Protein AF-A0A3M1MG16-F1 (afdb_monomer_lite)

pLDDT: mean 82.1, std 13.16, range [44.12, 95.12]

Foldseek 3Di:
DDDDDDPDPDPPPVVVVVVVVVVVVVVVVVVVPDDDDPDDPDDPDPPQQADPVLVVCVVQQWDQFPNDTDRDDDHPVPDDQPDPRRVCRSVVCPNSD

Radius of gyration: 27.98 Å; chains: 1; bounding box: 60×46×53 Å

Structure (mmCIF, N/CA/C/O backbone):
data_AF-A0A3M1MG16-F1
#
_entry.id   AF-A0A3M1MG16-F1
#
loop_
_atom_site.group_PDB
_atom_site.id
_atom_site.type_symbol
_atom_site.label_atom_id
_atom_site.label_alt_id
_atom_site.label_comp_id
_atom_site.label_asym_id
_atom_site.label_entity_id
_atom_site.label_seq_id
_atom_site.pdbx_PDB_ins_code
_atom_site.Cartn_x
_atom_site.Cartn_y
_atom_site.Cartn_z
_atom_site.occupancy
_atom_site.B_iso_or_equiv
_atom_site.auth_seq_id
_atom_site.auth_comp_id
_atom_site.auth_asym_id
_atom_site.auth_atom_id
_atom_site.pdbx_PDB_model_num
ATOM 1 N N . MET A 1 1 ? 40.531 -33.103 9.435 1.00 44.41 1 MET A N 1
ATOM 2 C CA . MET A 1 1 ? 40.693 -33.813 8.150 1.00 44.41 1 MET A CA 1
ATOM 3 C C . MET A 1 1 ? 39.448 -33.577 7.302 1.00 44.41 1 MET A C 1
ATOM 5 O O . MET A 1 1 ? 38.491 -34.313 7.458 1.00 44.41 1 MET A O 1
ATOM 9 N N . ALA A 1 2 ? 39.441 -32.496 6.513 1.00 44.12 2 ALA A N 1
ATOM 10 C CA . ALA A 1 2 ? 38.618 -32.272 5.312 1.00 44.12 2 ALA A CA 1
ATOM 11 C C . ALA A 1 2 ? 38.989 -30.881 4.763 1.00 44.12 2 ALA A C 1
ATOM 13 O O . ALA A 1 2 ? 38.604 -29.860 5.327 1.00 44.12 2 ALA A O 1
ATOM 14 N N . SER A 1 3 ? 39.841 -30.862 3.738 1.00 51.72 3 SER A N 1
ATOM 15 C CA . SER A 1 3 ? 40.240 -29.656 3.010 1.00 51.72 3 SER A CA 1
ATOM 16 C C . SER A 1 3 ? 39.072 -29.218 2.133 1.00 51.72 3 SER A C 1
ATOM 18 O O . SER A 1 3 ? 38.558 -30.026 1.368 1.00 51.72 3 SER A O 1
ATOM 20 N N . ILE A 1 4 ? 38.651 -27.961 2.251 1.00 55.44 4 ILE A N 1
ATOM 21 C CA . ILE A 1 4 ? 37.698 -27.340 1.329 1.00 55.44 4 ILE A CA 1
ATOM 22 C C . ILE A 1 4 ? 38.389 -27.234 -0.033 1.00 55.44 4 ILE A C 1
ATOM 24 O O . ILE A 1 4 ? 39.445 -26.611 -0.155 1.00 55.44 4 ILE A O 1
ATOM 28 N N . ASP A 1 5 ? 37.814 -27.898 -1.031 1.00 52.03 5 ASP A N 1
ATOM 29 C CA . ASP A 1 5 ? 38.309 -27.930 -2.399 1.00 52.03 5 ASP A CA 1
ATOM 30 C C . ASP A 1 5 ? 38.321 -26.524 -3.007 1.00 52.03 5 ASP A C 1
ATOM 32 O O . ASP A 1 5 ? 37.290 -25.872 -3.189 1.00 52.03 5 ASP A O 1
ATOM 36 N N . ALA A 1 6 ? 39.519 -26.057 -3.353 1.00 57.94 6 ALA A N 1
ATOM 37 C CA . ALA A 1 6 ? 39.698 -24.886 -4.188 1.00 57.94 6 ALA A CA 1
ATOM 38 C C . ALA A 1 6 ? 39.153 -25.193 -5.591 1.00 57.94 6 ALA A C 1
ATOM 40 O O . ALA A 1 6 ? 39.721 -26.002 -6.331 1.00 57.94 6 ALA A O 1
ATOM 41 N N . VAL A 1 7 ? 38.062 -24.523 -5.972 1.00 64.94 7 VAL A N 1
ATOM 42 C CA . VAL A 1 7 ? 37.563 -24.493 -7.352 1.00 64.94 7 VAL A CA 1
ATOM 43 C C . VAL A 1 7 ? 38.690 -23.982 -8.251 1.00 64.94 7 VAL A C 1
ATOM 45 O O . VAL A 1 7 ? 39.028 -22.798 -8.247 1.00 64.94 7 VAL A O 1
ATOM 48 N N . ARG A 1 8 ? 39.316 -24.887 -9.010 1.00 58.62 8 ARG A N 1
ATOM 49 C CA . ARG A 1 8 ? 40.344 -24.526 -9.991 1.00 58.62 8 ARG A CA 1
ATOM 50 C C . ARG A 1 8 ? 39.657 -23.828 -11.169 1.00 58.62 8 ARG A C 1
ATOM 52 O O . ARG A 1 8 ? 38.784 -24.443 -11.783 1.00 58.62 8 ARG A O 1
ATOM 59 N N . PRO A 1 9 ? 40.043 -22.598 -11.548 1.00 54.75 9 PRO A N 1
ATOM 60 C CA . PRO A 1 9 ? 39.518 -21.990 -12.760 1.00 54.75 9 PRO A CA 1
ATOM 61 C C . PRO A 1 9 ? 40.038 -22.780 -13.966 1.00 54.75 9 PRO A C 1
ATOM 63 O O . PRO A 1 9 ? 41.227 -22.758 -14.288 1.00 54.75 9 PRO A O 1
ATOM 66 N N . GLY A 1 10 ? 39.139 -23.524 -14.612 1.00 58.34 10 GLY A N 1
ATOM 67 C CA . GLY A 1 10 ? 39.410 -24.187 -15.879 1.00 58.34 10 GLY A CA 1
ATOM 68 C C . GLY A 1 10 ? 39.767 -23.150 -16.943 1.00 58.34 10 GLY A C 1
ATOM 69 O O . GLY A 1 10 ? 39.088 -22.135 -17.101 1.00 58.34 10 GLY A O 1
ATOM 70 N N . TRP A 1 11 ? 40.830 -23.413 -17.700 1.00 59.59 11 TRP A N 1
ATOM 71 C CA . TRP A 1 11 ? 41.412 -22.495 -18.686 1.00 59.59 11 TRP A CA 1
ATOM 72 C C . TRP A 1 11 ? 40.474 -22.115 -19.861 1.00 59.59 11 TRP A C 1
ATOM 74 O O . TRP A 1 11 ? 40.847 -21.283 -20.682 1.00 59.59 11 TRP A O 1
ATOM 84 N N . GLY A 1 12 ? 39.247 -22.657 -19.923 1.00 57.69 12 GLY A N 1
ATOM 85 C CA . GLY A 1 12 ? 38.244 -22.406 -20.972 1.00 57.69 12 GLY A CA 1
ATOM 86 C C . GLY A 1 12 ? 37.138 -21.381 -20.655 1.00 57.69 12 GLY A C 1
ATOM 87 O O . GLY A 1 12 ? 36.317 -21.107 -21.526 1.00 57.69 12 GLY A O 1
ATOM 88 N N . GLY A 1 13 ? 37.078 -20.800 -19.447 1.00 58.34 13 GLY A N 1
ATOM 89 C CA . GLY A 1 13 ? 35.982 -19.888 -19.047 1.00 58.34 13 GLY A CA 1
ATOM 90 C C . GLY A 1 13 ? 36.041 -18.484 -19.669 1.00 58.34 13 GLY A C 1
ATOM 91 O O . GLY A 1 13 ? 35.024 -17.947 -20.111 1.00 58.34 13 GLY A O 1
ATOM 92 N N . ARG A 1 14 ? 37.250 -17.923 -19.807 1.00 57.19 14 ARG A N 1
ATOM 93 C CA . ARG A 1 14 ? 37.456 -16.510 -20.190 1.00 57.19 14 ARG A CA 1
A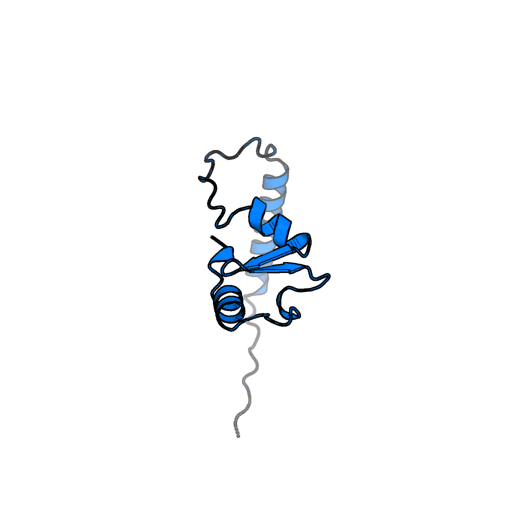TOM 94 C C . ARG A 1 14 ? 37.032 -16.155 -21.617 1.00 57.19 14 ARG A C 1
ATOM 96 O O . ARG A 1 14 ? 36.684 -15.008 -21.881 1.00 57.19 14 ARG A O 1
ATOM 103 N N . LEU A 1 15 ? 37.080 -17.103 -22.555 1.00 59.94 15 LEU A N 1
ATOM 104 C CA . LEU A 1 15 ? 36.657 -16.851 -23.941 1.00 59.94 15 LEU A CA 1
ATOM 105 C C . LEU A 1 15 ? 35.130 -16.743 -24.036 1.00 59.94 15 LEU A C 1
ATOM 107 O O . LEU A 1 15 ? 34.616 -15.867 -24.727 1.00 59.94 15 LEU A O 1
ATOM 111 N N . ASN A 1 16 ? 34.410 -17.574 -23.282 1.00 69.31 16 ASN A N 1
ATOM 112 C CA . ASN A 1 16 ? 32.949 -17.615 -23.299 1.00 69.31 16 ASN A CA 1
ATOM 113 C C . ASN A 1 16 ? 32.319 -16.388 -22.623 1.00 69.31 16 ASN A C 1
ATOM 115 O O . ASN A 1 16 ? 31.219 -15.984 -22.984 1.00 69.31 16 ASN A O 1
ATOM 119 N N . GLU A 1 17 ? 33.000 -15.789 -21.648 1.00 73.12 17 GLU A N 1
ATOM 120 C CA . GLU A 1 17 ? 32.570 -14.553 -20.980 1.00 73.12 17 GLU A CA 1
ATOM 121 C C . GLU A 1 17 ? 32.669 -13.350 -21.927 1.00 73.12 17 GLU A C 1
ATOM 123 O O . GLU A 1 17 ? 31.663 -12.700 -22.199 1.00 73.12 17 GLU A O 1
ATOM 128 N N . ARG A 1 18 ? 33.832 -13.146 -22.562 1.00 75.62 18 ARG A N 1
ATOM 129 C CA . ARG A 1 18 ? 34.052 -12.015 -23.483 1.00 75.62 18 ARG A CA 1
ATOM 130 C C . ARG A 1 18 ? 33.113 -12.039 -24.689 1.00 75.62 18 ARG A C 1
ATOM 132 O O . ARG A 1 18 ? 32.657 -10.988 -25.128 1.00 75.62 18 ARG A O 1
ATOM 139 N N . TRP A 1 19 ? 32.801 -13.220 -25.223 1.00 80.69 19 TRP A N 1
ATOM 140 C CA . TRP A 1 19 ? 31.826 -13.352 -26.310 1.00 80.69 19 TRP A CA 1
ATOM 141 C C . TRP A 1 19 ? 30.407 -12.962 -25.883 1.00 80.69 19 TRP A C 1
ATOM 143 O O . TRP A 1 19 ? 29.706 -12.311 -26.657 1.00 80.69 19 TRP A O 1
ATOM 153 N N . ARG A 1 20 ? 29.989 -13.308 -24.658 1.00 83.62 20 ARG A N 1
ATOM 154 C CA . ARG A 1 20 ? 28.690 -12.886 -24.107 1.00 83.62 20 ARG A CA 1
ATOM 155 C C . ARG A 1 20 ? 28.648 -11.382 -23.877 1.00 83.62 20 ARG A C 1
ATOM 157 O O . ARG A 1 20 ? 27.649 -10.757 -24.218 1.00 83.62 20 ARG A O 1
ATOM 164 N N . ASP A 1 21 ? 29.737 -10.799 -23.387 1.00 86.81 21 ASP A N 1
ATOM 165 C CA . ASP A 1 21 ? 29.834 -9.353 -23.176 1.00 86.81 21 ASP A CA 1
ATOM 166 C C . ASP A 1 21 ? 29.753 -8.586 -24.498 1.00 86.81 21 ASP A C 1
ATOM 168 O O . ASP A 1 21 ? 29.013 -7.611 -24.613 1.00 86.81 21 ASP A O 1
ATOM 172 N N . LEU A 1 22 ? 30.448 -9.067 -25.534 1.00 89.88 22 LEU A N 1
ATOM 173 C CA . LEU A 1 22 ? 30.374 -8.495 -26.879 1.00 89.88 22 LEU A CA 1
ATOM 174 C C . LEU A 1 22 ? 28.980 -8.654 -27.492 1.00 89.88 22 LEU A C 1
ATOM 176 O O . LEU A 1 22 ? 28.451 -7.705 -28.074 1.00 89.88 22 LEU A O 1
ATOM 180 N N . ALA A 1 23 ? 28.357 -9.823 -27.336 1.00 90.62 23 ALA A N 1
ATOM 181 C CA . ALA A 1 23 ? 26.988 -10.045 -27.784 1.00 90.62 23 ALA A CA 1
ATOM 182 C C . ALA A 1 23 ? 26.005 -9.091 -27.079 1.00 90.62 23 ALA A C 1
ATOM 184 O O . ALA A 1 23 ? 25.184 -8.467 -27.749 1.00 90.62 23 ALA A O 1
ATOM 185 N N . ASN A 1 24 ? 26.139 -8.901 -25.763 1.00 88.06 24 ASN A N 1
ATOM 186 C CA . ASN A 1 24 ? 25.327 -7.970 -24.974 1.00 88.06 24 ASN A CA 1
ATOM 187 C C . ASN A 1 24 ? 25.568 -6.500 -25.354 1.00 88.06 24 ASN A C 1
ATOM 189 O O . ASN A 1 24 ? 24.631 -5.700 -25.414 1.00 88.06 24 ASN A O 1
ATOM 193 N N . ALA A 1 25 ? 26.811 -6.122 -25.651 1.00 90.50 25 ALA A N 1
ATOM 194 C CA . ALA A 1 25 ? 27.127 -4.780 -26.130 1.00 90.50 25 ALA A CA 1
ATOM 195 C C . ALA A 1 25 ? 26.454 -4.508 -27.486 1.00 90.50 25 ALA A C 1
ATOM 197 O O . ALA A 1 25 ? 25.844 -3.455 -27.685 1.00 90.50 25 ALA A O 1
ATOM 198 N N . LEU A 1 26 ? 26.494 -5.483 -28.400 1.00 93.38 26 LEU A N 1
ATOM 199 C CA . LEU A 1 26 ? 25.847 -5.389 -29.708 1.00 93.38 26 LEU A CA 1
ATOM 200 C C . LEU A 1 26 ? 24.318 -5.327 -29.607 1.00 93.38 26 LEU A C 1
ATOM 202 O O . LEU A 1 26 ? 23.697 -4.537 -30.321 1.00 93.38 26 LEU A O 1
ATOM 206 N N . THR A 1 27 ? 23.692 -6.117 -28.730 1.00 91.12 27 THR A N 1
ATOM 207 C CA . THR A 1 27 ? 22.236 -6.042 -28.511 1.00 91.12 27 THR A CA 1
ATOM 208 C C . THR A 1 27 ? 21.833 -4.700 -27.907 1.00 91.12 27 THR A C 1
ATOM 210 O O . THR A 1 27 ? 20.860 -4.100 -28.360 1.00 91.12 27 THR A O 1
ATOM 213 N N . THR A 1 28 ? 22.621 -4.169 -26.969 1.00 89.50 28 THR A N 1
ATOM 214 C CA . THR A 1 28 ? 22.386 -2.849 -26.364 1.00 89.50 28 THR A CA 1
ATOM 215 C C . THR A 1 28 ? 22.486 -1.725 -27.395 1.00 89.50 28 THR A C 1
ATOM 217 O O . THR A 1 28 ? 21.614 -0.859 -27.454 1.00 89.50 28 THR A O 1
ATOM 220 N N . LEU A 1 29 ? 23.520 -1.740 -28.244 1.00 90.38 29 LEU A N 1
ATOM 221 C CA . LEU A 1 29 ? 23.678 -0.762 -29.326 1.00 90.38 29 LEU A CA 1
ATOM 222 C C . LEU A 1 29 ? 22.502 -0.813 -30.309 1.00 90.38 29 LEU A C 1
ATOM 224 O O . LEU A 1 29 ? 21.974 0.230 -30.685 1.00 90.38 29 LEU A O 1
ATOM 228 N N . ARG A 1 30 ? 22.043 -2.016 -30.675 1.00 88.38 30 ARG A N 1
ATOM 229 C CA . ARG A 1 30 ? 20.866 -2.195 -31.540 1.00 88.38 30 ARG A CA 1
ATOM 230 C 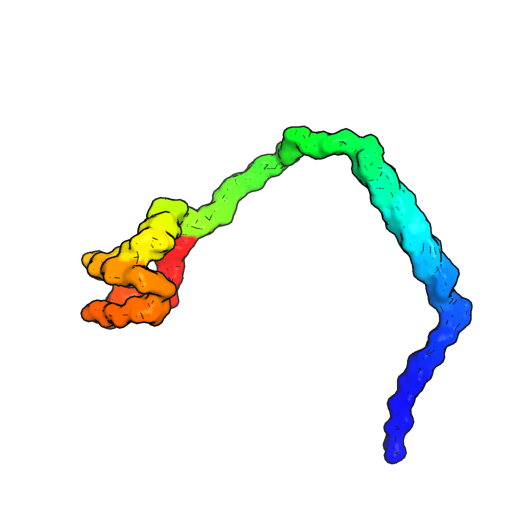C . ARG A 1 30 ? 19.582 -1.675 -30.899 1.00 88.38 30 ARG A C 1
ATOM 232 O O . ARG A 1 30 ? 18.808 -1.007 -31.575 1.00 88.38 30 ARG A O 1
ATOM 239 N N . ALA A 1 31 ? 19.375 -1.923 -29.606 1.00 85.75 31 ALA A N 1
ATOM 240 C CA . ALA A 1 31 ? 18.207 -1.427 -28.881 1.00 85.75 31 ALA A CA 1
ATOM 241 C C . ALA A 1 31 ? 18.162 0.112 -28.820 1.00 85.75 31 ALA A C 1
ATOM 243 O O . ALA A 1 31 ? 17.084 0.689 -28.897 1.00 85.75 31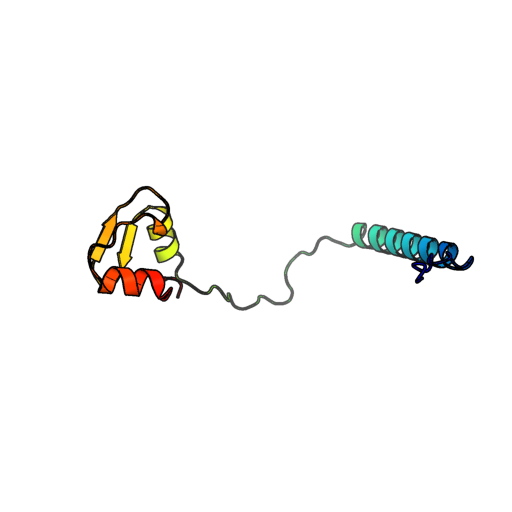 ALA A O 1
ATOM 244 N N . ARG A 1 32 ? 19.320 0.786 -28.749 1.00 84.81 32 ARG A N 1
ATOM 245 C CA . ARG A 1 32 ? 19.407 2.262 -28.763 1.00 84.81 32 ARG A CA 1
ATOM 246 C C . ARG A 1 32 ? 19.022 2.894 -30.100 1.00 84.81 32 ARG A C 1
ATOM 248 O O . ARG A 1 32 ? 18.607 4.046 -30.119 1.00 84.81 32 ARG A O 1
ATOM 255 N N . LEU A 1 33 ? 19.190 2.164 -31.202 1.00 88.69 33 LEU A N 1
ATOM 256 C CA . LEU A 1 33 ? 18.822 2.620 -32.545 1.00 88.69 33 LEU A CA 1
ATOM 257 C C . LEU A 1 33 ? 17.351 2.332 -32.881 1.00 88.69 33 LEU A C 1
ATOM 259 O O . LEU A 1 33 ? 16.851 2.815 -33.896 1.00 88.69 33 LEU A O 1
ATOM 263 N N . ALA A 1 34 ? 16.657 1.541 -32.058 1.00 85.25 34 ALA A N 1
ATOM 264 C CA . ALA A 1 34 ? 15.246 1.256 -32.256 1.00 85.25 34 ALA A CA 1
ATOM 265 C C . ALA A 1 34 ? 14.385 2.500 -31.940 1.00 85.25 34 ALA A C 1
ATOM 267 O O . ALA A 1 34 ? 14.702 3.250 -31.013 1.00 85.25 34 ALA A O 1
ATOM 268 N N . PRO A 1 35 ? 13.278 2.730 -32.671 1.00 85.50 35 PRO A N 1
ATOM 269 C CA . PRO A 1 35 ? 12.343 3.804 -32.355 1.00 85.50 35 PRO A CA 1
ATOM 270 C C . PRO A 1 35 ? 11.789 3.660 -30.934 1.00 85.50 35 PRO A C 1
ATOM 272 O O . PRO A 1 35 ? 11.480 2.549 -30.497 1.00 85.50 35 PRO A O 1
ATOM 275 N N . ALA A 1 36 ? 11.604 4.784 -30.236 1.00 83.88 36 ALA A N 1
ATOM 276 C CA . ALA A 1 36 ? 10.975 4.779 -28.920 1.00 83.88 36 ALA A CA 1
ATOM 277 C C . ALA A 1 36 ? 9.579 4.115 -28.986 1.00 83.88 36 ALA A C 1
ATOM 279 O O . ALA A 1 36 ? 8.815 4.405 -29.918 1.00 83.88 36 ALA A O 1
ATOM 280 N N . PRO A 1 37 ? 9.217 3.247 -28.019 1.00 81.56 37 PRO A N 1
ATOM 281 C CA . PRO A 1 37 ? 7.888 2.650 -27.969 1.00 81.56 37 PRO A CA 1
ATOM 282 C C . PRO A 1 37 ? 6.836 3.756 -27.864 1.00 81.56 37 PRO A C 1
ATOM 284 O O . PRO A 1 37 ? 6.891 4.585 -26.960 1.00 81.56 37 PRO A O 1
ATOM 287 N N . ARG A 1 38 ? 5.883 3.788 -28.801 1.00 83.81 38 ARG A N 1
ATOM 288 C CA . ARG A 1 38 ? 4.864 4.851 -28.860 1.00 83.81 38 ARG A CA 1
ATOM 289 C C . ARG A 1 38 ? 3.642 4.563 -27.992 1.00 83.81 38 ARG A C 1
ATOM 291 O O . ARG A 1 38 ? 2.968 5.493 -27.570 1.00 83.81 38 ARG A O 1
ATOM 298 N N . ALA A 1 39 ? 3.342 3.286 -27.765 1.00 83.38 39 ALA A N 1
ATOM 299 C CA . ALA A 1 39 ? 2.194 2.833 -26.990 1.00 83.38 39 ALA A CA 1
ATOM 300 C C . ALA A 1 39 ? 2.331 1.346 -26.641 1.00 83.38 39 ALA A C 1
ATOM 302 O O . ALA A 1 39 ? 3.064 0.601 -27.298 1.00 83.38 39 ALA A O 1
ATOM 303 N N . PHE A 1 40 ? 1.581 0.910 -25.632 1.00 78.62 40 PHE A N 1
ATOM 304 C CA . PHE A 1 40 ? 1.377 -0.507 -25.357 1.00 78.62 40 PHE A CA 1
ATOM 305 C C . PHE A 1 40 ? 0.434 -1.114 -26.400 1.00 78.62 40 PHE A C 1
ATOM 307 O O . PHE A 1 40 ? -0.618 -0.550 -26.692 1.00 78.62 40 PHE A O 1
ATOM 314 N N . VAL A 1 41 ? 0.799 -2.280 -26.939 1.00 84.81 41 VAL A N 1
ATOM 315 C CA . VAL A 1 41 ? -0.037 -3.036 -27.895 1.00 84.81 41 VAL A CA 1
ATOM 316 C C . VAL A 1 41 ? -1.294 -3.586 -27.215 1.00 84.81 41 VAL A C 1
ATOM 318 O O . VAL A 1 41 ? -2.343 -3.711 -27.837 1.00 84.81 41 VAL A O 1
ATOM 3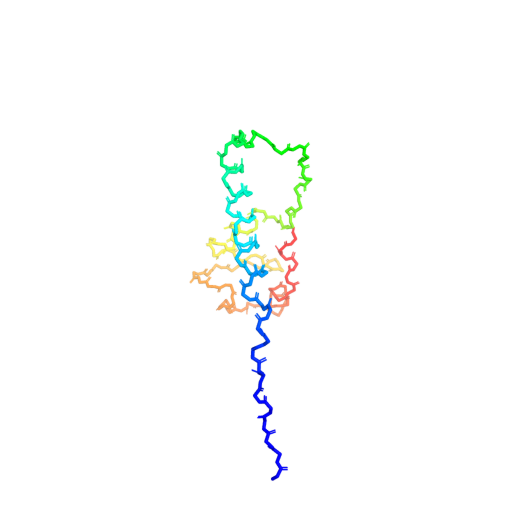21 N N . TRP A 1 42 ? -1.195 -3.878 -25.920 1.00 81.81 42 TRP A N 1
ATOM 322 C CA . TRP A 1 42 ? -2.299 -4.341 -25.097 1.00 81.81 42 TRP A CA 1
ATOM 323 C C . TRP A 1 42 ? -2.370 -3.497 -23.832 1.00 81.81 42 TRP A C 1
ATOM 325 O O . TRP A 1 42 ? -1.372 -3.341 -23.128 1.00 81.81 42 TRP A O 1
ATOM 335 N N . GLN A 1 43 ? -3.551 -2.948 -23.557 1.00 81.88 43 GLN A N 1
ATOM 336 C CA . GLN A 1 43 ? -3.840 -2.289 -22.293 1.00 81.88 43 GLN A CA 1
ATOM 337 C C . GLN A 1 43 ? -4.342 -3.365 -21.326 1.00 81.88 43 GLN A C 1
ATOM 339 O O . GLN A 1 43 ? -5.484 -3.811 -21.480 1.00 81.88 43 GLN A O 1
ATOM 344 N N . PRO A 1 44 ? -3.520 -3.832 -20.365 1.00 75.12 44 PRO A N 1
ATOM 345 C CA . PRO A 1 44 ? -4.039 -4.671 -19.299 1.00 75.12 44 PRO A CA 1
ATOM 346 C C . PRO A 1 44 ? -5.212 -3.951 -18.655 1.00 75.12 44 PRO A C 1
ATOM 348 O O . PRO A 1 44 ? -5.109 -2.764 -18.338 1.00 75.12 44 PRO A O 1
ATOM 351 N N . GLN A 1 45 ? -6.319 -4.663 -18.445 1.00 71.44 45 GLN A N 1
ATOM 352 C CA . GLN A 1 45 ? -7.381 -4.130 -17.600 1.00 71.44 45 GLN A CA 1
ATOM 353 C C . GLN A 1 45 ? -6.756 -3.674 -16.277 1.00 71.44 45 GLN A C 1
ATOM 355 O O . GLN A 1 45 ? -5.888 -4.388 -15.757 1.00 71.44 45 GLN A O 1
ATOM 360 N N . PRO A 1 46 ? -7.141 -2.497 -15.756 1.00 68.81 46 PRO A N 1
ATOM 361 C CA . PRO A 1 46 ? -6.578 -1.977 -14.525 1.00 68.81 46 PRO A CA 1
ATOM 362 C C . PRO A 1 46 ? -6.856 -2.980 -13.407 1.00 68.81 46 PRO A C 1
ATOM 364 O O . PRO A 1 46 ? -7.964 -3.072 -12.894 1.00 68.81 46 PRO A O 1
ATOM 367 N N . ARG A 1 47 ? -5.830 -3.747 -13.029 1.00 68.50 47 ARG A N 1
ATOM 368 C CA . ARG A 1 47 ? -5.846 -4.639 -11.863 1.00 68.50 47 ARG A CA 1
ATOM 369 C C . ARG A 1 47 ? -5.547 -3.841 -10.597 1.00 68.50 47 ARG A C 1
ATOM 371 O O . ARG A 1 47 ? -4.763 -4.281 -9.761 1.00 68.50 47 ARG A O 1
ATOM 378 N N . ALA A 1 48 ? -6.083 -2.625 -10.510 1.00 68.56 48 ALA A N 1
ATOM 379 C CA . ALA A 1 48 ? -5.994 -1.854 -9.287 1.00 68.56 48 ALA A CA 1
ATOM 380 C C . ALA A 1 48 ? -6.859 -2.585 -8.258 1.00 68.56 48 ALA A C 1
ATOM 382 O O . ALA A 1 48 ? -8.081 -2.596 -8.366 1.00 68.56 48 ALA A O 1
ATOM 383 N N . VAL A 1 49 ? -6.202 -3.273 -7.331 1.00 69.88 49 VAL A N 1
ATOM 384 C CA . VAL A 1 49 ? -6.839 -3.795 -6.125 1.00 69.88 49 VAL A CA 1
ATOM 385 C C . VAL A 1 49 ? -6.952 -2.603 -5.180 1.00 69.88 49 VAL A C 1
ATOM 387 O O . VAL A 1 49 ? -5.935 -1.956 -4.913 1.00 69.88 49 VAL A O 1
ATOM 390 N N . GLY A 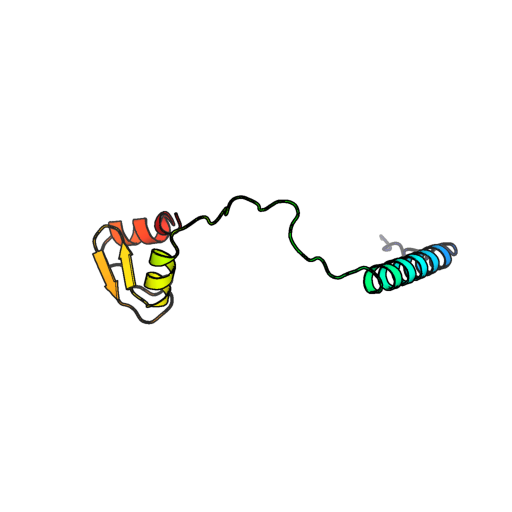1 50 ? -8.166 -2.264 -4.749 1.00 79.31 50 GLY A N 1
ATOM 391 C CA . GLY A 1 50 ? -8.387 -1.177 -3.802 1.00 79.31 50 GLY A CA 1
ATOM 392 C C . GLY A 1 50 ? -9.115 0.057 -4.324 1.00 79.31 50 GLY A C 1
ATOM 393 O O . GLY A 1 50 ? -9.083 0.421 -5.502 1.00 79.31 50 GLY A O 1
ATOM 394 N N . SER A 1 51 ? -9.697 0.794 -3.376 1.00 83.94 51 SER A N 1
ATOM 395 C CA . SER A 1 51 ? -10.265 2.125 -3.589 1.00 83.94 51 SER A CA 1
ATOM 396 C C . SER A 1 51 ? -9.238 3.247 -3.385 1.00 83.94 51 SER A C 1
ATOM 398 O O . SER A 1 51 ? -8.770 3.500 -2.270 1.00 83.94 51 SER A O 1
ATOM 400 N N . PHE A 1 52 ? -8.962 4.020 -4.445 1.00 84.94 52 PHE A N 1
ATOM 401 C CA . PHE A 1 52 ? -8.112 5.220 -4.368 1.00 84.94 52 PHE A CA 1
ATOM 402 C C . PHE A 1 52 ? -8.626 6.243 -3.342 1.00 84.94 52 PHE A C 1
ATOM 404 O O . PHE A 1 52 ? -7.843 6.868 -2.626 1.00 84.94 52 PHE A O 1
ATOM 411 N N . ALA A 1 53 ? -9.949 6.400 -3.239 1.00 87.06 53 ALA A N 1
ATOM 412 C CA . ALA A 1 53 ? -10.557 7.323 -2.288 1.00 87.06 53 ALA A CA 1
ATOM 413 C C . ALA A 1 53 ? -10.254 6.920 -0.835 1.00 87.06 53 ALA A C 1
ATOM 415 O O . ALA A 1 53 ? -9.898 7.787 -0.035 1.00 87.06 53 ALA A O 1
ATOM 416 N N . ARG A 1 54 ? -10.320 5.616 -0.515 1.00 87.31 54 ARG A N 1
ATOM 417 C CA . ARG A 1 54 ? -9.944 5.095 0.812 1.00 87.31 54 ARG A CA 1
ATOM 418 C C . ARG A 1 54 ? -8.465 5.314 1.096 1.00 87.31 54 ARG A C 1
ATOM 420 O O . ARG A 1 54 ? -8.130 5.848 2.147 1.00 87.31 54 ARG A O 1
ATOM 427 N N . ALA A 1 55 ? -7.586 4.986 0.148 1.00 88.38 55 ALA A N 1
ATOM 428 C CA . ALA A 1 55 ? -6.149 5.210 0.310 1.00 88.38 55 ALA A CA 1
ATOM 429 C C . ALA A 1 55 ? -5.838 6.684 0.621 1.00 88.38 55 ALA A C 1
ATOM 431 O O . ALA A 1 55 ? -5.080 6.986 1.542 1.00 88.38 55 ALA A O 1
ATOM 432 N N . ARG A 1 56 ? -6.496 7.618 -0.080 1.00 91.06 56 ARG A N 1
ATOM 433 C CA . ARG A 1 56 ? -6.326 9.055 0.164 1.00 91.06 56 ARG A CA 1
ATOM 434 C C . ARG A 1 56 ? -6.779 9.476 1.564 1.00 91.06 56 ARG A C 1
ATOM 436 O O . ARG A 1 56 ? -6.138 10.329 2.169 1.00 91.06 56 ARG A O 1
ATOM 443 N N . GLN A 1 57 ? -7.864 8.897 2.077 1.00 91.38 57 GLN A N 1
ATOM 444 C CA . GLN A 1 57 ? -8.340 9.157 3.441 1.00 91.38 57 GLN A CA 1
ATOM 445 C C . GLN A 1 57 ? -7.338 8.662 4.490 1.00 91.38 57 GLN A C 1
ATOM 447 O O . GLN A 1 57 ? -7.023 9.407 5.417 1.00 91.38 57 GLN A O 1
ATOM 452 N N . LEU A 1 58 ? -6.772 7.467 4.297 1.00 90.44 58 LEU A N 1
ATOM 453 C CA . LEU A 1 58 ? -5.741 6.916 5.182 1.00 90.44 58 LEU A CA 1
ATOM 454 C C . LEU A 1 58 ? -4.489 7.800 5.204 1.00 90.44 58 LEU A C 1
ATOM 456 O O . LEU A 1 58 ? -3.994 8.129 6.278 1.00 90.44 58 LEU A O 1
ATOM 460 N N . CYS A 1 59 ? -4.016 8.253 4.037 1.00 90.62 59 CYS A N 1
ATOM 461 C CA . CYS A 1 59 ? -2.884 9.182 3.948 1.00 90.62 59 CYS A CA 1
ATOM 462 C C . CYS A 1 59 ? -3.168 10.539 4.608 1.00 90.62 59 CYS A C 1
ATOM 464 O O . CYS A 1 59 ? -2.246 11.183 5.098 1.00 90.62 59 CYS A O 1
ATOM 466 N N . ALA A 1 60 ? -4.428 10.976 4.633 1.0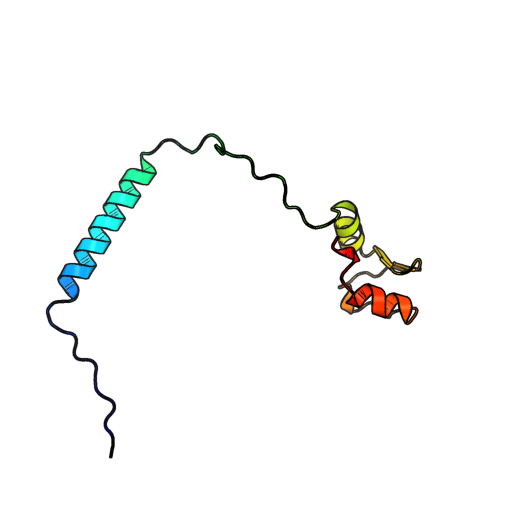0 93.50 60 ALA A N 1
ATOM 467 C CA . ALA A 1 60 ? -4.849 12.183 5.338 1.00 93.50 60 ALA A CA 1
ATOM 468 C C . ALA A 1 60 ? -5.002 11.976 6.861 1.00 93.50 60 ALA A C 1
ATOM 470 O O . ALA A 1 60 ? -5.381 12.912 7.563 1.00 93.50 60 ALA A O 1
ATOM 471 N N . GLY A 1 61 ? -4.754 10.764 7.375 1.00 93.44 61 GLY A N 1
ATOM 472 C CA . GLY A 1 61 ? -4.905 10.431 8.792 1.00 93.44 61 GLY A CA 1
ATOM 473 C C . GLY A 1 61 ? -6.353 10.193 9.223 1.00 93.44 61 GLY A C 1
ATOM 474 O O . GLY A 1 61 ? -6.670 10.321 10.403 1.00 93.44 61 GLY A O 1
ATOM 475 N N . THR A 1 62 ? -7.251 9.908 8.273 1.00 93.88 62 THR A N 1
ATOM 476 C CA . THR A 1 62 ? -8.675 9.644 8.523 1.00 93.88 62 THR A CA 1
ATOM 477 C C . THR A 1 62 ? -8.952 8.142 8.438 1.00 93.88 62 THR A C 1
ATOM 479 O O . THR A 1 62 ? -8.931 7.559 7.354 1.00 93.88 62 THR A O 1
ATOM 482 N N . PHE A 1 63 ? -9.249 7.519 9.578 1.00 92.75 63 PHE A N 1
ATOM 483 C CA . PHE A 1 63 ? -9.439 6.074 9.723 1.00 92.75 63 PHE A CA 1
ATOM 484 C C . PHE A 1 63 ? -10.900 5.756 10.043 1.00 92.75 63 PHE A C 1
ATOM 486 O O . PHE A 1 63 ? -11.349 5.956 11.170 1.00 92.75 63 PHE A O 1
ATOM 493 N N . LEU A 1 64 ? -11.658 5.273 9.055 1.00 91.56 64 LEU A N 1
ATOM 494 C CA . LEU A 1 64 ? -13.046 4.840 9.233 1.00 91.56 64 LEU A CA 1
ATOM 495 C C . LEU A 1 64 ? -13.122 3.310 9.177 1.00 91.56 64 LEU A C 1
ATOM 497 O O . LEU A 1 64 ? -13.190 2.732 8.092 1.00 91.56 64 LEU A O 1
ATOM 501 N N . PHE A 1 65 ? -13.146 2.658 10.338 1.00 92.25 65 PHE A N 1
ATOM 502 C CA . PHE A 1 65 ? -13.264 1.199 10.445 1.00 92.25 65 PHE A CA 1
ATOM 503 C C . PHE A 1 65 ? -14.431 0.818 11.351 1.00 92.25 65 PHE A C 1
ATOM 505 O O . PHE A 1 65 ? -14.684 1.486 12.350 1.00 92.25 65 PHE A O 1
ATOM 512 N N . ALA A 1 66 ? -15.168 -0.240 10.995 1.00 91.06 66 ALA A N 1
ATOM 513 C CA . ALA A 1 66 ? -16.319 -0.737 11.762 1.00 91.06 66 ALA A CA 1
ATOM 514 C C . ALA A 1 66 ? -17.332 0.364 12.181 1.00 91.06 66 ALA A C 1
ATOM 516 O O . ALA A 1 66 ? -17.908 0.320 13.265 1.00 91.06 66 ALA A O 1
ATOM 517 N N . GLY A 1 67 ? -17.524 1.395 11.344 1.00 90.75 67 GLY A N 1
ATOM 518 C CA . GLY A 1 67 ? -18.417 2.529 11.633 1.00 90.75 67 GLY A CA 1
ATOM 519 C C . GLY A 1 67 ? -17.880 3.546 12.651 1.00 90.75 67 GLY A C 1
ATOM 520 O O . GLY A 1 67 ? -18.608 4.450 13.056 1.00 90.75 67 GLY A O 1
ATOM 521 N N . ARG A 1 68 ? -16.614 3.430 13.066 1.00 91.19 68 ARG A N 1
ATOM 522 C CA . ARG A 1 68 ? -15.933 4.367 13.964 1.00 91.19 68 ARG A CA 1
ATOM 523 C C . ARG A 1 68 ? -14.894 5.169 13.190 1.00 91.19 68 ARG A C 1
ATOM 525 O O . ARG A 1 68 ? -14.058 4.601 12.491 1.00 91.19 68 ARG A O 1
ATOM 532 N N . LEU A 1 69 ? -14.966 6.489 13.327 1.00 92.75 69 LEU A N 1
ATOM 533 C CA . LEU A 1 69 ? -14.024 7.431 12.738 1.00 92.75 69 LEU A CA 1
ATOM 534 C C . LEU A 1 69 ? -12.962 7.799 13.773 1.00 92.75 69 LEU A C 1
ATOM 536 O O . LEU A 1 69 ? -13.296 8.277 14.856 1.00 92.75 69 LEU A O 1
ATOM 540 N N . VAL A 1 70 ? -11.697 7.610 13.421 1.00 93.62 70 VAL A N 1
ATOM 541 C CA . VAL A 1 70 ? -10.547 8.034 14.216 1.00 93.62 70 VAL A CA 1
ATOM 542 C C . VAL A 1 70 ? -9.659 8.907 13.347 1.00 93.62 70 VAL A C 1
ATOM 544 O O . VAL A 1 70 ? -9.359 8.556 12.207 1.00 93.62 70 VAL A O 1
ATOM 547 N N . GLN A 1 71 ? -9.244 10.052 13.883 1.00 93.38 71 GLN A N 1
ATOM 548 C CA . GLN A 1 71 ? -8.303 10.941 13.218 1.00 93.38 71 GLN A CA 1
ATOM 549 C C . GLN A 1 71 ? -6.978 10.916 13.972 1.00 93.38 71 GLN A C 1
ATOM 551 O O . GLN A 1 71 ? -6.941 11.160 15.177 1.00 93.38 71 GLN A O 1
ATOM 556 N N . HIS A 1 72 ? -5.895 10.596 13.272 1.00 92.88 72 HIS A N 1
ATOM 557 C CA . HIS A 1 72 ? -4.566 10.511 13.862 1.00 92.88 72 HIS A CA 1
ATOM 558 C C . HIS A 1 72 ? -3.509 10.939 12.844 1.00 92.88 72 HIS A C 1
ATOM 560 O O . HIS A 1 72 ? -3.556 10.558 11.677 1.00 92.88 72 HIS A O 1
ATOM 566 N N . SER A 1 73 ? -2.561 11.756 13.300 1.00 87.12 73 SER A N 1
ATOM 567 C CA . SER A 1 73 ? -1.422 12.198 12.502 1.00 87.12 73 SER A CA 1
ATOM 568 C C . SER A 1 73 ? -0.261 11.243 12.747 1.00 87.12 73 SER A C 1
ATOM 570 O O . SER A 1 73 ? 0.494 11.433 13.696 1.00 87.12 73 SER A O 1
ATOM 572 N N . GLY A 1 74 ? -0.136 10.219 11.909 1.00 89.19 74 GLY A N 1
ATOM 573 C CA . GLY A 1 74 ? 0.895 9.199 12.062 1.00 89.19 74 GLY A CA 1
ATOM 574 C C . GLY A 1 74 ? 0.559 7.912 11.312 1.00 89.19 74 GLY A C 1
ATOM 575 O O . GLY A 1 74 ? -0.447 7.851 10.594 1.00 89.19 74 GLY A O 1
ATOM 576 N N . PRO A 1 75 ? 1.410 6.884 11.432 1.00 89.31 75 PRO A N 1
ATOM 577 C CA . PRO A 1 75 ? 1.145 5.591 10.828 1.00 89.31 75 PRO A CA 1
ATOM 578 C C . PRO A 1 75 ? -0.102 4.954 11.451 1.00 89.31 75 PRO A C 1
ATOM 580 O O . PRO A 1 75 ? -0.355 5.049 12.649 1.00 89.31 75 PRO A O 1
ATOM 583 N N . ILE A 1 76 ? -0.868 4.238 10.628 1.00 89.44 76 ILE A N 1
ATOM 584 C CA . ILE A 1 76 ? -2.166 3.653 11.010 1.00 89.44 76 ILE A CA 1
ATOM 585 C C . ILE A 1 76 ? -2.063 2.669 12.190 1.00 89.44 76 ILE A C 1
ATOM 587 O O . ILE A 1 76 ? -3.046 2.400 12.872 1.00 89.44 76 ILE A O 1
ATOM 591 N N . TRP A 1 77 ? -0.862 2.139 12.425 1.00 91.06 77 TRP A N 1
ATOM 592 C CA . TRP A 1 77 ? -0.541 1.155 13.458 1.00 91.06 77 TRP A CA 1
ATOM 593 C C . TRP A 1 77 ? -0.345 1.762 14.849 1.00 91.06 77 TRP A C 1
ATOM 595 O O . TRP A 1 77 ? -0.434 1.044 15.838 1.00 91.06 77 TRP A O 1
ATOM 605 N N . GLU A 1 78 ? -0.089 3.069 14.932 1.00 91.75 78 GLU A N 1
ATOM 606 C CA . GLU A 1 78 ? 0.046 3.799 16.201 1.00 91.75 78 GLU A CA 1
ATOM 607 C C . GLU A 1 78 ? -1.306 4.301 16.730 1.00 91.75 78 GLU A C 1
ATOM 609 O O . GLU A 1 78 ? -1.400 4.844 17.832 1.00 91.75 78 GLU A O 1
ATOM 614 N N . VAL A 1 79 ? -2.380 4.091 15.964 1.00 90.69 79 VAL A N 1
ATOM 615 C CA . VAL A 1 79 ? -3.737 4.442 16.373 1.00 90.69 79 VAL A CA 1
ATOM 616 C C . VAL A 1 79 ? -4.170 3.544 17.528 1.00 90.69 79 VAL A C 1
ATOM 618 O O . VAL A 1 79 ? -4.344 2.341 17.351 1.00 90.69 79 VAL A O 1
ATOM 621 N N . GLY A 1 80 ? -4.414 4.140 18.697 1.00 91.62 80 GLY A N 1
ATOM 622 C CA . GLY A 1 80 ? -5.067 3.469 19.823 1.00 91.62 80 GLY A CA 1
ATOM 623 C C . GLY A 1 80 ? -6.507 3.078 19.458 1.00 91.62 80 GLY A C 1
ATOM 624 O O . GLY A 1 80 ? -7.341 3.977 19.320 1.00 91.62 80 GLY A O 1
ATOM 625 N N . PRO A 1 81 ? -6.835 1.781 19.283 1.00 90.00 81 PRO A N 1
ATOM 626 C CA . PRO A 1 81 ? -8.148 1.368 18.798 1.00 90.00 81 PRO A CA 1
ATOM 627 C C . PRO A 1 81 ? -9.252 1.720 19.809 1.00 90.00 81 PRO A C 1
ATOM 629 O O . PRO A 1 81 ? -9.141 1.344 20.976 1.00 90.00 81 PRO A O 1
ATOM 632 N N . PRO A 1 82 ? -10.348 2.384 19.397 1.00 90.94 82 PRO A N 1
ATOM 633 C CA . PRO A 1 82 ? -11.442 2.743 20.300 1.00 90.94 82 PRO A CA 1
ATOM 634 C C . PRO A 1 82 ? -12.323 1.549 20.698 1.00 90.94 82 PRO A C 1
ATOM 636 O O . PRO A 1 82 ? -13.063 1.633 21.676 1.00 90.94 82 PRO A O 1
ATOM 639 N N . SER A 1 83 ? -12.297 0.454 19.931 1.00 93.69 83 SER A N 1
ATOM 640 C CA . SER A 1 83 ? -13.050 -0.768 20.222 1.00 93.69 83 SER A CA 1
ATOM 641 C C . SER A 1 83 ? -12.372 -2.003 19.629 1.00 93.69 83 SER A C 1
ATOM 643 O O . SER A 1 83 ? -11.484 -1.895 18.777 1.00 93.69 83 SER A O 1
ATOM 645 N N . ARG A 1 84 ? -12.808 -3.188 20.069 1.00 94.31 84 ARG A N 1
ATOM 646 C CA . ARG A 1 84 ? -12.295 -4.463 19.557 1.00 94.31 84 ARG A CA 1
ATOM 647 C C . ARG A 1 84 ? -12.629 -4.650 18.078 1.00 94.31 84 ARG A C 1
ATOM 649 O O . ARG A 1 84 ? -11.766 -5.042 17.309 1.00 94.31 84 ARG A O 1
ATOM 656 N N . GLU A 1 85 ? -13.836 -4.279 17.668 1.00 94.44 85 GLU A N 1
ATOM 657 C CA . GLU A 1 85 ? -14.289 -4.368 16.276 1.00 94.44 85 GLU A CA 1
ATOM 658 C C . GLU A 1 85 ? -13.455 -3.468 15.358 1.00 94.44 85 GLU A C 1
ATOM 660 O O . GLU A 1 85 ? -13.174 -3.834 14.219 1.00 94.44 85 GLU A O 1
ATOM 665 N N . PHE A 1 86 ? -13.026 -2.300 15.851 1.00 94.50 86 PHE A N 1
ATOM 666 C CA . PHE A 1 86 ? -12.103 -1.434 15.120 1.00 94.50 86 PHE A CA 1
ATOM 667 C C . PHE A 1 86 ? -10.727 -2.085 14.975 1.00 94.50 86 PHE A C 1
ATOM 669 O O . PHE A 1 86 ? -10.161 -2.054 13.886 1.00 94.50 86 PHE A O 1
ATOM 676 N N . ALA A 1 87 ? -10.191 -2.672 16.050 1.00 94.31 87 ALA A N 1
ATOM 677 C CA . ALA A 1 87 ? -8.905 -3.365 16.008 1.00 94.31 87 ALA A CA 1
ATOM 678 C C . ALA A 1 87 ? -8.939 -4.556 15.036 1.00 94.31 87 ALA A C 1
ATOM 680 O O . ALA A 1 87 ? -8.044 -4.693 14.203 1.00 94.31 87 ALA A O 1
ATOM 681 N N . ASP A 1 88 ? -10.004 -5.358 15.085 1.00 95.12 88 ASP A N 1
ATOM 682 C CA . ASP A 1 88 ? -10.212 -6.489 14.182 1.00 95.12 88 ASP A CA 1
ATOM 683 C C . ASP A 1 88 ? -10.318 -6.005 12.725 1.00 95.12 88 ASP A C 1
ATOM 685 O O . ASP A 1 88 ? -9.648 -6.535 11.842 1.00 95.12 88 ASP A O 1
ATOM 689 N N . ALA A 1 89 ? -11.087 -4.940 12.464 1.00 93.12 89 ALA A N 1
ATOM 690 C CA . ALA A 1 89 ? -11.222 -4.360 11.127 1.00 93.12 89 ALA A CA 1
ATOM 691 C C . ALA A 1 89 ? -9.917 -3.732 10.599 1.00 93.12 89 ALA A C 1
ATOM 693 O O . ALA A 1 89 ? -9.629 -3.840 9.405 1.00 93.12 89 ALA A O 1
ATOM 694 N N . LEU A 1 90 ? -9.116 -3.108 11.471 1.00 93.25 90 LEU A N 1
ATOM 695 C CA . LEU A 1 90 ? -7.797 -2.567 11.135 1.00 93.25 90 LEU A CA 1
ATOM 696 C C . LEU A 1 90 ? -6.854 -3.688 10.667 1.00 93.25 90 LEU A C 1
ATOM 698 O O . LEU A 1 90 ? -6.196 -3.537 9.636 1.00 93.25 90 LEU A O 1
ATOM 702 N N . GLN A 1 91 ? -6.839 -4.817 11.382 1.00 92.56 91 GLN A N 1
ATOM 703 C CA . GLN A 1 91 ? -5.987 -5.982 11.097 1.00 92.56 91 GLN A CA 1
ATOM 704 C C . GLN A 1 91 ? -6.542 -6.912 10.006 1.00 92.56 91 GLN A C 1
ATOM 706 O O . GLN A 1 91 ? -5.823 -7.775 9.514 1.00 92.56 91 GLN A O 1
ATOM 711 N N . ALA A 1 92 ? -7.806 -6.759 9.607 1.00 91.56 92 ALA A N 1
ATOM 712 C CA . ALA A 1 92 ? -8.421 -7.601 8.582 1.00 91.56 92 ALA A CA 1
ATOM 713 C C . ALA A 1 92 ? -7.979 -7.248 7.151 1.00 91.56 92 ALA A C 1
ATOM 715 O O . ALA A 1 92 ? -8.226 -8.027 6.235 1.00 91.56 92 ALA A O 1
ATOM 716 N N . PHE A 1 93 ? -7.381 -6.069 6.934 1.00 88.94 93 PHE A N 1
ATOM 717 C CA . PHE A 1 93 ? -6.963 -5.552 5.618 1.00 88.94 93 PHE A CA 1
ATOM 718 C C . PHE A 1 93 ? -8.077 -5.464 4.551 1.00 88.94 93 PHE A C 1
ATOM 720 O O . PHE A 1 93 ? -7.806 -5.120 3.406 1.00 88.94 93 PHE A O 1
ATOM 727 N N . ILE A 1 94 ? -9.347 -5.677 4.919 1.00 86.38 94 ILE A N 1
ATOM 728 C CA . ILE A 1 94 ? -10.520 -5.577 4.022 1.00 86.38 94 ILE A CA 1
ATOM 729 C C . ILE A 1 94 ? -10.669 -4.159 3.446 1.00 86.38 94 ILE A C 1
ATOM 731 O O . ILE A 1 94 ? -11.221 -3.952 2.372 1.00 86.38 94 ILE A O 1
ATOM 735 N N . TRP A 1 95 ? -10.149 -3.153 4.145 1.00 85.38 95 TRP A N 1
ATOM 736 C CA . TRP A 1 95 ? -10.139 -1.765 3.691 1.00 85.38 95 TRP A CA 1
ATOM 737 C C . TRP A 1 95 ? -9.232 -1.510 2.469 1.00 85.38 95 TRP A C 1
ATOM 739 O O . TRP A 1 95 ? -9.316 -0.422 1.896 1.00 85.38 95 TRP A O 1
ATOM 749 N N . MET A 1 96 ? -8.391 -2.479 2.076 1.00 83.25 96 MET A N 1
ATOM 750 C CA . MET A 1 96 ? -7.559 -2.440 0.863 1.00 83.25 96 MET A CA 1
ATOM 751 C C . MET A 1 96 ? -8.266 -2.947 -0.401 1.00 83.25 96 MET A C 1
ATOM 753 O O . MET A 1 96 ? -7.666 -2.874 -1.470 1.00 83.25 96 MET A O 1
ATOM 757 N N . ASP A 1 97 ? -9.497 -3.449 -0.281 1.00 75.94 97 ASP A N 1
ATOM 758 C CA . ASP A 1 97 ? -10.402 -3.737 -1.405 1.00 75.94 97 ASP A CA 1
ATOM 759 C C . ASP A 1 97 ? -11.086 -2.452 -1.911 1.00 75.94 97 ASP A C 1
ATOM 761 O O . ASP A 1 97 ? -11.177 -2.266 -3.144 1.00 75.94 97 ASP A O 1
#

Sequence (97 aa):
MASIDAVRPGWGGRLNERWRDLANALTTLRARLAPAPRAFVWQPQPRAVGSFARARQLCAGTFLFAGRLVQHSGPIWEVGPPSREFADALQAFIWMD

Secondary structure (DSSP, 8-state):
--PPP-----TTHHHHHHHHHHHHHHHHHHHHHSPPP-S-SS-------S-HHHHHHHHTTEEEETTEEEE-SS-GGG---SSHHHHHHHHT-GGG-